Protein AF-A0A561WSC0-F1 (afdb_monomer)

Secondary structure (DSSP, 8-state):
---BPPPPP-EEEETT-TT----S--EEGGGGTT--SEEPTT--HHHHHTT-EEEEEPP-PPP----B-S---TTBSSPPBTTT-SPTT--TTT------------

Radius of gyration: 14.25 Å; Cα contacts (8 Å, |Δi|>4): 168; chains: 1; bounding box: 34×25×42 Å

Foldseek 3Di:
DAADFFAFAFEKAFPPDPPDDPADDWDFLCVCVLGLHHYDPNSDPVSNVVRGTMGTHDDDDDDDDFDFDPDDRPRHPDGAGNRRRTDPPDDNVPDDPPPPPPPPDD

Structure (mmCIF, N/CA/C/O backbone):
data_AF-A0A561WSC0-F1
#
_entry.id   AF-A0A561WSC0-F1
#
loop_
_atom_site.group_PDB
_atom_site.id
_atom_site.type_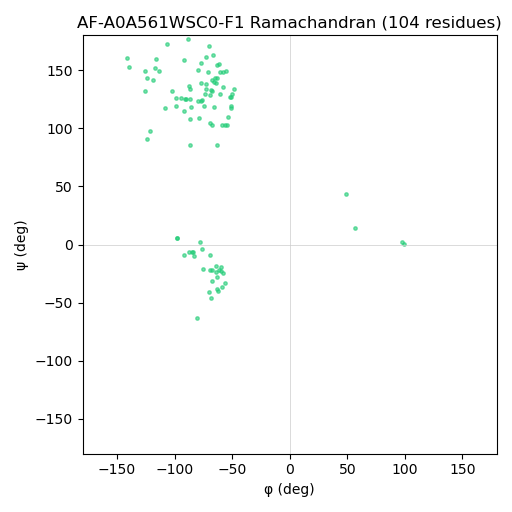symbol
_atom_site.label_atom_id
_atom_site.label_alt_id
_atom_site.label_comp_id
_atom_site.label_asym_id
_atom_site.label_entity_id
_atom_site.label_seq_id
_atom_site.pdbx_PDB_ins_code
_atom_site.Cartn_x
_atom_site.Cartn_y
_atom_site.Cartn_z
_atom_site.occupancy
_atom_site.B_iso_or_equiv
_atom_site.auth_seq_id
_atom_site.auth_comp_id
_atom_site.auth_asym_id
_atom_site.auth_atom_id
_atom_site.pdbx_PDB_model_num
ATOM 1 N N . MET A 1 1 ? 19.726 9.872 1.087 1.00 55.25 1 MET A N 1
ATOM 2 C CA . MET A 1 1 ? 18.545 8.989 1.063 1.00 55.25 1 MET A CA 1
ATOM 3 C C . MET A 1 1 ? 18.983 7.695 0.419 1.00 55.25 1 MET A C 1
ATOM 5 O O . MET A 1 1 ? 19.535 7.747 -0.675 1.00 55.25 1 MET A O 1
ATOM 9 N N . GLU A 1 2 ? 18.867 6.582 1.136 1.00 64.19 2 GLU A N 1
ATOM 10 C CA . GLU A 1 2 ? 19.071 5.263 0.533 1.00 64.19 2 GLU A CA 1
ATOM 11 C C . GLU A 1 2 ? 17.936 5.006 -0.461 1.00 64.19 2 GLU A C 1
ATOM 13 O O . GLU A 1 2 ? 16.813 5.460 -0.247 1.00 64.19 2 GLU A O 1
ATOM 18 N N . ARG A 1 3 ? 18.252 4.375 -1.596 1.00 71.88 3 ARG A N 1
ATOM 19 C CA . ARG A 1 3 ? 17.241 4.006 -2.587 1.00 71.88 3 ARG A CA 1
ATOM 20 C C . ARG A 1 3 ? 16.675 2.632 -2.237 1.00 71.88 3 ARG A C 1
ATOM 22 O O . ARG A 1 3 ? 17.434 1.725 -1.902 1.00 71.88 3 ARG A O 1
ATOM 29 N N . HIS A 1 4 ? 15.362 2.489 -2.336 1.00 71.44 4 HIS A N 1
ATOM 30 C CA . HIS A 1 4 ? 14.605 1.317 -1.940 1.00 71.44 4 HIS A CA 1
ATOM 31 C C . HIS A 1 4 ? 13.870 0.694 -3.125 1.00 71.44 4 HIS A C 1
ATOM 33 O O . HIS A 1 4 ? 13.329 1.365 -4.009 1.00 71.44 4 HIS A O 1
ATOM 39 N N . GLU A 1 5 ? 13.858 -0.632 -3.127 1.00 78.69 5 GLU A N 1
ATOM 40 C CA . GLU A 1 5 ? 12.976 -1.419 -3.970 1.00 78.69 5 GLU A CA 1
ATOM 41 C C . GLU A 1 5 ? 11.631 -1.608 -3.259 1.00 78.69 5 GLU A C 1
ATOM 43 O O . GLU A 1 5 ? 11.582 -1.928 -2.070 1.00 78.69 5 GLU A O 1
ATOM 48 N N . TYR A 1 6 ? 10.537 -1.391 -3.989 1.00 77.75 6 TYR A N 1
ATOM 49 C CA . TYR A 1 6 ? 9.179 -1.495 -3.466 1.00 77.75 6 TYR A CA 1
ATOM 50 C C . TYR A 1 6 ? 8.544 -2.813 -3.904 1.00 77.75 6 TYR A C 1
ATOM 52 O O . TYR A 1 6 ? 8.561 -3.134 -5.097 1.00 77.75 6 TYR A O 1
ATOM 60 N N . PRO A 1 7 ? 7.926 -3.564 -2.984 1.00 78.12 7 PRO A N 1
ATOM 61 C CA . PRO A 1 7 ? 7.137 -4.728 -3.352 1.00 78.12 7 PRO A CA 1
ATOM 62 C C . PRO A 1 7 ? 5.843 -4.296 -4.052 1.00 78.12 7 PRO A C 1
ATOM 64 O O . PRO A 1 7 ? 5.467 -3.118 -3.998 1.00 78.12 7 PRO A O 1
ATOM 67 N N . PRO A 1 8 ? 5.093 -5.255 -4.614 1.00 83.31 8 PRO A N 1
ATOM 68 C CA . PRO A 1 8 ? 3.688 -5.038 -4.921 1.00 83.31 8 PRO A CA 1
ATOM 69 C C . PRO A 1 8 ? 2.941 -4.429 -3.723 1.00 83.31 8 PRO A C 1
ATOM 71 O O . PRO A 1 8 ? 3.109 -4.875 -2.587 1.00 83.31 8 PRO A O 1
ATOM 74 N N . ALA A 1 9 ? 2.144 -3.397 -3.984 1.00 84.88 9 ALA A N 1
ATOM 75 C CA . ALA A 1 9 ? 1.351 -2.704 -2.977 1.00 84.88 9 ALA A CA 1
ATOM 76 C C . ALA A 1 9 ? 0.307 -3.629 -2.340 1.00 84.88 9 ALA A C 1
ATOM 78 O O . ALA A 1 9 ? -0.327 -4.442 -3.010 1.00 84.88 9 ALA A O 1
ATOM 79 N N . GLY A 1 10 ? 0.081 -3.459 -1.044 1.00 85.62 10 GLY A N 1
ATOM 80 C CA . GLY A 1 10 ? -1.060 -4.045 -0.357 1.00 85.62 10 GLY A CA 1
ATOM 81 C C . GLY A 1 10 ? -2.301 -3.155 -0.403 1.00 85.62 10 GLY A C 1
ATOM 82 O O . GLY A 1 10 ? -2.276 -2.018 -0.894 1.00 85.62 10 GLY A O 1
ATOM 83 N N . VAL A 1 11 ? -3.393 -3.671 0.156 1.00 87.06 11 VAL A N 1
ATOM 84 C CA . VAL A 1 11 ? -4.560 -2.872 0.540 1.00 87.06 11 VAL A CA 1
ATOM 85 C C . VAL A 1 11 ? -4.479 -2.596 2.038 1.00 87.06 11 VAL A C 1
ATOM 87 O O . VAL A 1 11 ? -4.324 -3.510 2.841 1.00 87.06 11 VAL A O 1
ATOM 90 N N . VAL A 1 12 ? -4.557 -1.326 2.426 1.00 86.69 12 VAL A N 1
ATOM 91 C CA . VAL A 1 12 ? -4.478 -0.913 3.827 1.00 86.69 12 VAL A CA 1
ATOM 92 C C . VAL A 1 12 ? -5.874 -0.776 4.404 1.00 86.69 12 VAL A C 1
ATOM 94 O O . VAL A 1 12 ? -6.691 -0.020 3.881 1.00 86.69 12 VAL A O 1
ATOM 97 N N . HIS A 1 13 ? -6.124 -1.459 5.512 1.00 89.06 13 HIS A N 1
ATOM 98 C CA . HIS A 1 13 ? -7.374 -1.424 6.260 1.00 89.06 13 HIS A CA 1
ATOM 99 C C . HIS A 1 13 ? -7.155 -0.844 7.653 1.00 89.06 13 HIS A C 1
ATOM 101 O O . HIS A 1 13 ? -6.037 -0.864 8.164 1.00 89.06 13 HIS A O 1
ATOM 107 N N . THR A 1 14 ? -8.210 -0.367 8.309 1.00 87.81 14 THR A N 1
ATOM 108 C CA . THR A 1 14 ? -8.175 -0.222 9.768 1.00 87.81 14 THR A CA 1
ATOM 109 C C . THR A 1 14 ? -8.211 -1.610 10.409 1.00 87.81 14 THR A C 1
ATOM 111 O O . THR A 1 14 ? -8.796 -2.538 9.856 1.00 87.81 14 THR A O 1
ATOM 114 N N . ALA A 1 15 ? -7.574 -1.778 11.567 1.00 84.62 15 ALA A N 1
ATOM 115 C CA . ALA A 1 15 ? -7.463 -3.079 12.233 1.00 84.62 15 ALA A CA 1
ATOM 116 C C . ALA A 1 15 ? -8.815 -3.668 12.681 1.00 84.62 15 ALA A C 1
ATOM 118 O O . ALA A 1 15 ? -8.910 -4.860 12.943 1.00 84.62 15 ALA A O 1
ATOM 119 N N . ASP A 1 16 ? -9.850 -2.837 12.778 1.00 85.19 16 ASP A N 1
ATOM 120 C CA . ASP A 1 16 ? -11.231 -3.209 13.092 1.00 85.19 16 ASP A CA 1
ATOM 121 C C . ASP A 1 16 ? -12.127 -3.353 11.849 1.00 85.19 16 ASP A C 1
ATOM 123 O O . ASP A 1 16 ? -13.340 -3.487 11.986 1.00 85.19 16 ASP A O 1
ATOM 127 N N . CYS A 1 17 ? -11.575 -3.249 10.638 1.00 87.69 17 CYS A N 1
ATOM 128 C CA . CYS A 1 17 ? -12.365 -3.402 9.425 1.00 87.69 17 CYS A CA 1
ATOM 129 C C . CYS A 1 17 ? -12.813 -4.860 9.270 1.00 87.69 17 CYS A C 1
ATOM 131 O O . CYS A 1 17 ? -11.991 -5.769 9.299 1.00 87.69 17 CYS A O 1
ATOM 133 N N . GLU A 1 18 ? -14.112 -5.075 9.057 1.00 87.81 18 GLU A N 1
ATOM 134 C CA . GLU A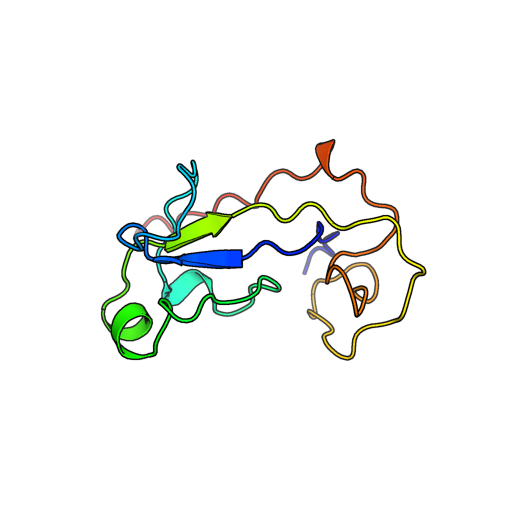 1 18 ? -14.692 -6.415 8.867 1.00 87.81 18 GLU A CA 1
ATOM 135 C C . GLU A 1 18 ? -14.163 -7.122 7.609 1.00 87.81 18 GLU A C 1
ATOM 137 O O . GLU A 1 18 ? -14.087 -8.347 7.572 1.00 87.81 18 GLU A O 1
ATOM 142 N N . ASP A 1 19 ? -13.766 -6.341 6.601 1.00 85.31 19 ASP A N 1
ATOM 143 C CA . ASP A 1 19 ? -13.188 -6.829 5.347 1.00 85.31 19 ASP A CA 1
ATOM 144 C C . ASP A 1 19 ? -11.670 -7.082 5.463 1.00 85.31 19 ASP A C 1
ATOM 146 O O . ASP A 1 19 ? -11.052 -7.567 4.515 1.00 85.31 19 ASP A O 1
ATOM 150 N N . ALA A 1 20 ? -11.035 -6.725 6.589 1.00 81.62 20 ALA A N 1
ATOM 151 C CA . ALA A 1 20 ? -9.601 -6.910 6.740 1.00 81.62 20 ALA A CA 1
ATOM 152 C C . ALA A 1 20 ? -9.273 -8.398 6.937 1.00 81.62 20 ALA A C 1
ATOM 154 O O . ALA A 1 20 ? -9.825 -9.041 7.836 1.00 81.62 20 ALA A O 1
ATOM 155 N N . PRO A 1 21 ? -8.326 -8.965 6.167 1.00 74.31 21 PRO A N 1
ATOM 156 C CA . PRO A 1 21 ? -7.838 -10.298 6.465 1.00 74.31 21 PRO A CA 1
ATOM 157 C C . PRO A 1 21 ? -7.144 -10.301 7.833 1.00 74.31 21 PRO A C 1
ATOM 159 O O . PRO A 1 21 ? -6.595 -9.275 8.253 1.00 74.31 21 PRO A O 1
ATOM 162 N N . PRO A 1 22 ? -7.087 -11.456 8.518 1.00 65.69 22 PRO A N 1
ATOM 163 C CA . PRO A 1 22 ? -6.243 -11.609 9.694 1.00 65.69 22 PRO A CA 1
ATOM 164 C C . PRO A 1 22 ? -4.786 -11.323 9.295 1.00 65.69 22 PRO A C 1
ATOM 166 O O . PRO A 1 22 ? -4.131 -12.120 8.625 1.00 65.69 22 PRO A O 1
ATOM 169 N N . GLY A 1 23 ? -4.303 -10.135 9.653 1.00 57.41 23 GLY A N 1
ATOM 170 C CA . GLY A 1 23 ? -3.039 -9.569 9.190 1.00 57.41 23 GLY A CA 1
ATOM 171 C C . GLY A 1 23 ? -2.118 -9.196 10.349 1.00 57.41 23 GLY A C 1
ATOM 172 O O . GLY A 1 23 ? -2.563 -8.747 11.400 1.00 57.41 23 GLY A O 1
ATOM 173 N N . LEU A 1 24 ? -0.814 -9.396 10.144 1.00 54.06 24 LEU A N 1
ATOM 174 C CA . LEU A 1 24 ? 0.229 -9.402 11.183 1.00 54.06 24 LEU A CA 1
ATOM 175 C C . LEU A 1 24 ? 0.838 -8.031 11.525 1.00 54.06 24 LEU A C 1
ATOM 177 O O . LEU A 1 24 ? 1.664 -7.947 12.431 1.00 54.06 24 LEU A O 1
ATOM 181 N N . LEU A 1 25 ? 0.499 -6.967 10.796 1.00 60.22 25 LEU A N 1
ATOM 182 C CA . LEU A 1 25 ? 1.191 -5.680 10.909 1.00 60.22 25 LEU A CA 1
ATOM 183 C C . LEU A 1 25 ? 0.229 -4.574 11.292 1.00 60.22 25 LEU A C 1
ATOM 185 O O . LEU A 1 25 ? -0.426 -4.006 10.429 1.00 60.22 25 LEU A O 1
ATOM 189 N N . THR A 1 26 ? 0.205 -4.267 12.585 1.00 64.62 26 THR A N 1
ATOM 190 C CA . THR A 1 26 ? -0.514 -3.125 13.137 1.00 64.62 26 THR A CA 1
ATOM 191 C C . THR A 1 26 ? 0.375 -1.884 13.082 1.00 64.62 26 THR A C 1
ATOM 193 O O . THR A 1 26 ? 1.342 -1.783 13.838 1.00 64.62 26 THR A O 1
ATOM 196 N N . LEU A 1 27 ? 0.070 -0.937 12.194 1.00 69.81 27 LEU A N 1
ATOM 197 C CA . LEU A 1 27 ? 0.808 0.327 12.050 1.00 69.81 27 LEU A CA 1
ATOM 198 C C . LEU A 1 27 ? -0.071 1.521 12.463 1.00 69.81 27 LEU A C 1
ATOM 200 O O . LEU A 1 27 ? -1.287 1.463 12.282 1.00 69.81 27 LEU A O 1
ATOM 204 N N . PRO A 1 28 ? 0.493 2.617 13.004 1.00 66.12 28 PRO A N 1
ATOM 205 C CA . PRO A 1 28 ? -0.276 3.839 13.235 1.00 66.12 28 PRO A CA 1
ATOM 206 C C . PRO A 1 28 ? -0.720 4.450 11.899 1.00 66.12 28 PRO A C 1
ATOM 208 O O . PRO A 1 28 ? 0.073 4.502 10.960 1.00 66.12 28 PRO A O 1
ATOM 211 N N . ALA A 1 29 ? -1.952 4.964 11.800 1.00 67.56 29 ALA A N 1
ATOM 212 C CA . ALA A 1 29 ? -2.470 5.495 10.534 1.00 67.56 29 ALA A CA 1
ATOM 213 C C . ALA A 1 29 ? -1.669 6.660 9.939 1.00 67.56 29 ALA A C 1
ATOM 215 O O . ALA A 1 29 ? -1.675 6.871 8.726 1.00 67.56 29 ALA A O 1
ATOM 216 N N . GLN A 1 30 ? -0.921 7.383 10.769 1.00 65.19 30 GLN A N 1
ATOM 217 C CA . GLN A 1 30 ? 0.018 8.405 10.307 1.00 65.19 30 GLN A CA 1
ATOM 218 C C . GLN A 1 30 ? 1.139 7.840 9.411 1.00 65.19 30 GLN A C 1
ATOM 220 O O . GLN A 1 30 ? 1.672 8.582 8.586 1.00 65.19 30 GLN A O 1
ATOM 225 N N . ALA A 1 31 ? 1.437 6.537 9.495 1.00 64.00 31 ALA A N 1
ATOM 226 C CA . ALA A 1 31 ? 2.403 5.844 8.639 1.00 64.00 31 ALA A CA 1
ATOM 227 C C . ALA A 1 31 ? 1.946 5.705 7.172 1.00 64.00 31 ALA A C 1
ATOM 229 O O . ALA A 1 31 ? 2.747 5.339 6.319 1.00 64.00 31 ALA A O 1
ATOM 230 N N . LEU A 1 32 ? 0.689 6.041 6.843 1.00 65.81 32 LEU A N 1
ATOM 231 C CA . LEU A 1 32 ? 0.225 6.119 5.450 1.00 65.81 32 LEU A CA 1
ATOM 232 C C . LEU A 1 32 ? 0.878 7.259 4.663 1.00 65.81 32 LEU A C 1
ATOM 234 O O . LEU A 1 32 ? 0.888 7.229 3.432 1.00 65.81 32 LEU A O 1
ATOM 238 N N . ARG A 1 33 ? 1.408 8.286 5.341 1.00 62.44 33 ARG A N 1
ATOM 239 C CA . ARG A 1 33 ? 2.110 9.384 4.669 1.00 62.44 33 ARG A CA 1
ATOM 240 C C . ARG A 1 33 ? 3.409 8.857 4.059 1.00 62.44 33 ARG A C 1
ATOM 242 O O . ARG A 1 33 ? 4.391 8.676 4.764 1.00 62.44 33 ARG A O 1
ATOM 249 N N . GLY A 1 34 ? 3.396 8.651 2.744 1.00 60.56 34 GLY A N 1
ATOM 250 C CA . GLY A 1 34 ? 4.529 8.108 1.989 1.00 60.56 34 GLY A CA 1
ATOM 251 C C . GLY A 1 34 ? 4.423 6.614 1.676 1.00 60.56 34 GLY A C 1
ATOM 252 O O . GLY A 1 34 ? 5.315 6.084 1.023 1.00 60.56 34 GLY A O 1
ATOM 253 N N . SER A 1 35 ? 3.340 5.942 2.081 1.00 71.62 35 SER A N 1
ATOM 254 C CA . SER A 1 35 ? 3.067 4.572 1.639 1.00 71.62 35 SER A CA 1
ATOM 255 C C . SER A 1 35 ? 2.617 4.562 0.171 1.00 71.62 35 SER A C 1
ATOM 257 O O . SER A 1 35 ? 1.822 5.400 -0.265 1.00 71.62 35 SER A O 1
ATOM 259 N N . HIS A 1 36 ? 3.129 3.600 -0.599 1.00 75.50 36 HIS A N 1
ATOM 260 C CA . HIS A 1 36 ? 2.688 3.307 -1.967 1.00 75.50 36 HIS A CA 1
ATOM 261 C C . HIS A 1 36 ? 1.460 2.376 -2.007 1.00 75.50 36 HIS A C 1
ATOM 263 O O . HIS A 1 36 ? 0.883 2.156 -3.083 1.00 75.50 36 HIS A O 1
ATOM 269 N N . ASP A 1 37 ? 1.047 1.861 -0.844 1.00 82.50 37 ASP A N 1
ATOM 270 C CA . ASP A 1 37 ? -0.091 0.963 -0.672 1.00 82.50 37 ASP A CA 1
ATOM 271 C C . ASP A 1 37 ? -1.428 1.658 -0.976 1.00 82.50 37 ASP A C 1
ATOM 273 O O . ASP A 1 37 ? -1.544 2.885 -1.075 1.00 82.50 37 ASP A O 1
ATOM 277 N N . ARG A 1 38 ? -2.472 0.857 -1.192 1.00 83.62 38 ARG A N 1
ATOM 278 C CA . ARG A 1 38 ? -3.799 1.350 -1.575 1.00 83.62 38 ARG A CA 1
ATOM 279 C C . ARG A 1 38 ? -4.702 1.417 -0.343 1.00 83.62 38 ARG A C 1
ATOM 281 O O . ARG A 1 38 ? -4.963 0.374 0.244 1.00 83.62 38 ARG A O 1
ATOM 288 N N . PRO A 1 39 ? -5.227 2.587 0.054 1.00 86.38 39 PRO A N 1
ATOM 289 C CA . PRO A 1 39 ? -6.160 2.646 1.172 1.00 86.38 39 PRO A CA 1
ATOM 290 C C . PRO A 1 39 ? -7.488 1.971 0.801 1.00 86.38 39 PRO A C 1
ATOM 292 O O . PRO A 1 39 ? -8.054 2.235 -0.262 1.00 86.38 39 PRO A O 1
ATOM 295 N N . HIS A 1 40 ? -8.000 1.120 1.687 1.00 89.12 40 HIS A N 1
ATOM 296 C CA . HIS A 1 40 ? -9.371 0.627 1.634 1.00 89.12 40 HIS A CA 1
ATOM 297 C C . HIS A 1 40 ? -10.353 1.738 2.037 1.00 89.12 40 HIS A C 1
ATOM 299 O O . HIS A 1 40 ? -9.991 2.691 2.726 1.00 89.12 40 HIS A O 1
ATOM 305 N N . ARG A 1 41 ? -11.635 1.589 1.682 1.00 89.12 41 ARG A N 1
ATOM 306 C CA . ARG A 1 41 ? -12.702 2.547 2.036 1.00 89.12 41 ARG A CA 1
ATOM 307 C C . ARG A 1 41 ? -12.858 2.779 3.546 1.00 89.12 41 ARG A C 1
ATOM 309 O O . ARG A 1 41 ? -13.350 3.829 3.947 1.00 89.12 41 ARG A O 1
ATOM 316 N N . CYS A 1 42 ? -12.450 1.818 4.380 1.00 88.12 42 CYS A N 1
ATOM 317 C CA . CYS A 1 42 ? -12.465 1.963 5.841 1.00 88.12 42 CYS A CA 1
ATOM 318 C C . CYS A 1 42 ? -11.423 2.977 6.356 1.00 88.12 42 CYS A C 1
ATOM 320 O O . CYS A 1 42 ? -11.585 3.542 7.439 1.00 88.12 42 CYS A O 1
ATOM 322 N N . VAL A 1 43 ? -10.378 3.260 5.570 1.00 87.81 43 VAL A N 1
ATOM 323 C CA . VAL A 1 43 ? -9.329 4.230 5.888 1.00 87.81 43 VAL A CA 1
ATOM 324 C C . VAL A 1 43 ? -9.771 5.615 5.416 1.00 87.81 43 VAL A C 1
ATOM 326 O O . VAL A 1 43 ? -9.463 6.059 4.312 1.00 87.81 43 VAL A O 1
ATOM 329 N N . ASN A 1 44 ? -10.524 6.308 6.267 1.00 85.88 44 ASN A N 1
ATOM 330 C CA . ASN A 1 44 ? -11.002 7.668 6.016 1.00 85.88 44 ASN A CA 1
ATOM 331 C C . ASN A 1 44 ? -10.256 8.715 6.867 1.00 85.88 44 ASN A C 1
ATOM 333 O O . ASN A 1 44 ? -9.484 8.383 7.768 1.00 85.88 44 ASN A O 1
ATOM 337 N N . SER A 1 45 ? -10.507 10.003 6.610 1.00 83.44 45 SER A N 1
ATOM 338 C CA . SER A 1 45 ? -9.852 11.109 7.324 1.00 83.44 45 SER A CA 1
ATOM 339 C C . SER A 1 45 ? -10.041 11.051 8.843 1.00 83.44 45 SER A C 1
ATOM 341 O O . SER A 1 45 ? -9.130 11.428 9.574 1.00 83.44 45 SER A O 1
ATOM 343 N N . ALA A 1 46 ? -11.185 10.557 9.329 1.00 85.31 46 ALA A N 1
ATOM 344 C CA . ALA A 1 46 ? -11.434 10.404 10.761 1.00 85.31 46 ALA A CA 1
ATOM 345 C C . ALA A 1 46 ? -10.578 9.279 11.364 1.00 85.31 46 ALA A C 1
ATOM 347 O O . ALA A 1 46 ? -9.988 9.464 12.426 1.00 85.31 46 ALA A O 1
ATOM 348 N N . ALA A 1 47 ? -10.435 8.151 10.662 1.00 82.50 47 ALA A N 1
ATOM 349 C CA . ALA A 1 47 ? -9.546 7.064 11.067 1.00 82.50 47 ALA A CA 1
ATOM 350 C C . ALA A 1 47 ? -8.074 7.511 11.112 1.00 82.50 47 ALA A C 1
ATOM 352 O O . ALA A 1 47 ? -7.350 7.167 12.047 1.00 82.50 47 ALA A O 1
ATOM 353 N N . VAL A 1 48 ? -7.645 8.329 10.145 1.00 80.50 48 VAL A N 1
ATOM 354 C CA . VAL A 1 48 ? -6.294 8.910 10.123 1.00 80.50 48 VAL A CA 1
ATOM 355 C C . VAL A 1 48 ? -6.101 9.922 11.256 1.00 80.50 48 VAL A C 1
ATOM 357 O O . VAL A 1 48 ? -5.094 9.861 11.958 1.00 80.50 48 VAL A O 1
ATOM 360 N N . ALA A 1 49 ? -7.065 10.823 11.477 1.00 82.88 49 ALA A N 1
ATOM 361 C CA . ALA A 1 49 ? -7.002 11.832 12.537 1.00 82.88 49 ALA A CA 1
ATOM 362 C C . ALA A 1 49 ? -6.978 11.208 13.941 1.00 82.88 49 ALA A C 1
ATOM 364 O O . ALA A 1 49 ? -6.232 11.662 14.803 1.00 82.88 49 ALA A O 1
ATOM 365 N N . ALA A 1 50 ? -7.736 10.129 14.149 1.00 83.56 50 ALA A N 1
ATOM 366 C CA . ALA A 1 50 ? -7.728 9.349 15.385 1.00 83.56 50 ALA A CA 1
ATOM 367 C C . ALA A 1 50 ? -6.514 8.406 15.508 1.00 83.56 50 ALA A C 1
ATOM 369 O O . ALA A 1 50 ? -6.424 7.658 16.479 1.00 83.56 50 ALA A O 1
ATOM 370 N N . ASN A 1 51 ? -5.597 8.421 14.532 1.00 82.69 51 ASN A N 1
ATOM 371 C CA . ASN A 1 51 ? -4.420 7.558 14.457 1.00 82.69 51 ASN A CA 1
ATOM 372 C C . ASN A 1 51 ? -4.750 6.073 14.690 1.00 82.69 51 ASN A C 1
ATOM 374 O O . ASN A 1 51 ? -4.062 5.381 15.444 1.00 82.69 51 ASN A O 1
ATOM 378 N N . ARG A 1 52 ? -5.841 5.594 14.079 1.00 83.44 52 ARG A N 1
ATOM 379 C CA . ARG A 1 52 ? -6.316 4.225 14.296 1.00 83.44 52 ARG A CA 1
ATOM 380 C C . ARG A 1 52 ? -5.256 3.206 13.863 1.00 83.44 52 ARG A C 1
ATOM 382 O O . ARG A 1 52 ? -4.513 3.476 12.917 1.00 83.44 52 ARG A O 1
ATOM 389 N N . PRO A 1 53 ? -5.190 2.036 14.516 1.00 83.75 53 PRO A N 1
ATOM 390 C CA . PRO A 1 53 ? -4.303 0.977 14.069 1.00 83.75 53 PRO A CA 1
ATOM 391 C C . PRO A 1 53 ? -4.728 0.481 12.680 1.00 83.75 53 PRO A C 1
ATOM 393 O O . PRO A 1 53 ? -5.924 0.349 12.409 1.00 83.75 53 PRO A O 1
ATOM 396 N N . LEU A 1 54 ? -3.758 0.222 11.807 1.00 83.62 54 LEU A N 1
ATOM 397 C CA . LEU A 1 54 ? -3.958 -0.231 10.431 1.00 83.62 54 LEU A CA 1
ATOM 398 C C . LEU A 1 54 ? -3.361 -1.611 10.208 1.00 83.62 54 LEU A C 1
ATOM 400 O O . LEU A 1 54 ? -2.353 -1.921 10.827 1.00 83.62 54 LEU A O 1
ATOM 404 N N . VAL A 1 55 ? -3.922 -2.372 9.274 1.00 84.81 55 VAL A N 1
ATOM 405 C CA . VAL A 1 55 ? -3.390 -3.654 8.798 1.00 84.81 55 VAL A CA 1
ATOM 406 C C . VAL A 1 55 ? -3.232 -3.646 7.281 1.00 84.81 55 VAL A C 1
ATOM 408 O O . VAL A 1 55 ? -3.972 -2.960 6.579 1.00 84.81 55 VAL A O 1
ATOM 411 N N . ILE A 1 56 ? -2.252 -4.395 6.771 1.00 82.44 56 ILE A N 1
ATOM 412 C CA . ILE A 1 56 ? -1.978 -4.501 5.331 1.00 82.44 56 ILE A CA 1
ATOM 413 C C . ILE A 1 56 ? -2.391 -5.886 4.836 1.00 82.44 56 ILE A C 1
ATOM 415 O O . ILE A 1 56 ? -1.817 -6.903 5.231 1.00 82.44 56 ILE A O 1
ATOM 419 N N . GLU A 1 57 ? -3.358 -5.908 3.929 1.00 84.62 57 GLU A N 1
ATOM 420 C CA . GLU A 1 57 ? -3.708 -7.056 3.106 1.00 84.62 57 GLU A CA 1
ATOM 421 C C . GLU A 1 57 ? -2.724 -7.169 1.941 1.00 84.62 57 GLU A C 1
ATOM 423 O O . GLU A 1 57 ? -2.561 -6.238 1.148 1.00 84.62 57 GLU A O 1
ATOM 428 N N . ARG A 1 58 ? -2.067 -8.325 1.813 1.00 82.12 58 ARG A N 1
ATOM 429 C CA . ARG A 1 58 ? -1.225 -8.610 0.649 1.00 82.12 58 ARG A CA 1
ATOM 430 C C . ARG A 1 58 ? -2.107 -8.969 -0.540 1.00 82.12 58 ARG A C 1
ATOM 432 O O . ARG A 1 58 ? -2.852 -9.940 -0.479 1.00 82.12 58 ARG A O 1
ATOM 439 N N . VAL A 1 59 ? -1.957 -8.227 -1.632 1.00 81.88 59 VAL A N 1
ATOM 440 C CA . VAL A 1 59 ? -2.653 -8.510 -2.888 1.00 81.88 59 VAL A CA 1
ATOM 441 C C . VAL A 1 59 ? -1.794 -9.431 -3.745 1.00 81.88 59 VAL A C 1
ATOM 443 O O . VAL A 1 59 ? -0.641 -9.119 -4.050 1.00 81.88 59 VAL A O 1
ATOM 446 N N . ALA A 1 60 ? -2.365 -10.561 -4.157 1.00 81.00 60 ALA A N 1
ATOM 447 C CA . ALA A 1 60 ? -1.798 -11.374 -5.221 1.00 81.00 60 ALA A CA 1
ATOM 448 C C . ALA A 1 60 ? -2.148 -10.725 -6.566 1.00 81.00 60 ALA A C 1
ATOM 450 O O . ALA A 1 60 ? -3.307 -10.703 -6.975 1.00 81.00 60 ALA A O 1
ATOM 451 N N . TYR A 1 61 ? -1.150 -10.151 -7.231 1.00 80.88 61 TYR A N 1
ATOM 452 C CA . TYR A 1 61 ? -1.317 -9.617 -8.577 1.00 80.88 61 TYR A CA 1
ATOM 453 C C . TYR A 1 61 ? -1.092 -10.736 -9.593 1.00 80.88 61 TYR A C 1
ATOM 455 O O . TYR A 1 61 ? -0.032 -11.363 -9.588 1.00 80.88 61 TYR A O 1
ATOM 463 N N . GLU A 1 62 ? -2.071 -10.962 -10.472 1.00 80.56 62 GLU A N 1
ATOM 464 C CA . GLU A 1 62 ? -1.886 -11.804 -11.659 1.00 80.56 62 GLU A CA 1
ATOM 465 C C . GLU A 1 62 ? -0.697 -11.297 -12.494 1.00 80.56 62 GLU A C 1
ATOM 467 O O . GLU A 1 62 ? -0.447 -10.086 -12.512 1.00 80.56 62 GLU A O 1
ATOM 472 N N . PRO A 1 63 ? 0.035 -12.170 -13.209 1.00 82.00 63 PRO A N 1
ATOM 473 C CA . PRO A 1 63 ? 1.112 -11.741 -14.091 1.00 82.00 63 PRO A CA 1
ATOM 474 C C . PRO A 1 63 ? 0.645 -10.651 -15.063 1.00 82.00 63 PRO A C 1
ATOM 476 O O . PRO A 1 63 ? -0.336 -10.816 -15.786 1.00 82.00 63 PRO A O 1
ATOM 479 N N . HIS A 1 64 ? 1.361 -9.529 -15.095 1.00 79.44 64 HIS A N 1
ATOM 480 C CA . HIS A 1 64 ? 1.013 -8.383 -15.930 1.00 79.44 64 HIS A CA 1
ATOM 481 C C . HIS A 1 64 ? 2.266 -7.753 -16.554 1.00 79.44 64 HIS A C 1
ATOM 483 O O . HIS A 1 64 ? 3.356 -7.825 -15.970 1.00 79.44 64 HIS A O 1
ATOM 489 N N . PRO A 1 65 ? 2.144 -7.104 -17.727 1.00 83.38 65 PRO A N 1
ATOM 490 C CA . PRO A 1 65 ? 3.245 -6.337 -18.290 1.00 83.38 65 PRO A CA 1
ATOM 491 C C . PRO A 1 65 ? 3.644 -5.188 -17.357 1.00 83.38 65 PRO A C 1
ATOM 493 O O . PRO A 1 65 ? 2.863 -4.717 -16.522 1.00 83.38 65 PRO A O 1
ATOM 496 N N . TYR A 1 66 ? 4.893 -4.751 -17.487 1.00 84.44 66 TYR A N 1
ATOM 497 C CA . TYR A 1 66 ? 5.351 -3.540 -16.825 1.00 84.44 66 TYR A CA 1
ATOM 498 C C . TYR A 1 66 ? 4.816 -2.313 -17.564 1.00 84.44 66 TYR A 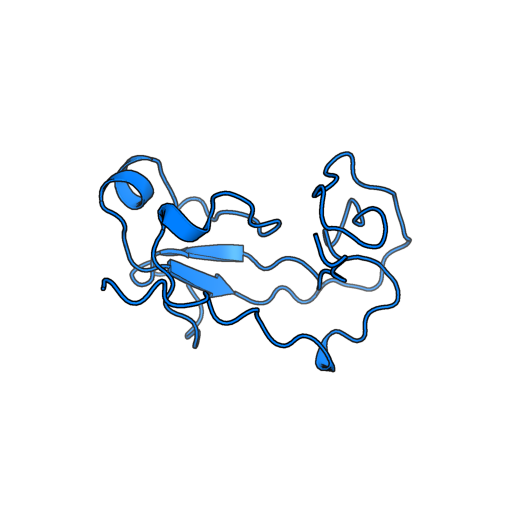C 1
ATOM 500 O O . TYR A 1 66 ? 5.088 -2.135 -18.750 1.00 84.44 66 TYR A O 1
ATOM 508 N N . GLU A 1 67 ? 4.116 -1.452 -16.835 1.00 87.94 67 GLU A N 1
ATOM 509 C CA . GLU A 1 67 ? 3.770 -0.098 -17.261 1.00 87.94 67 GLU A CA 1
ATOM 510 C C . GLU A 1 67 ? 4.243 0.865 -16.182 1.00 87.94 67 GLU A C 1
ATOM 512 O O . GLU A 1 67 ? 3.971 0.641 -15.005 1.00 87.94 67 GLU A O 1
ATOM 517 N N . GLU A 1 68 ? 4.936 1.935 -16.550 1.00 87.69 68 GLU A N 1
ATOM 518 C CA . GLU A 1 68 ? 5.423 2.912 -15.579 1.00 87.69 68 GLU A CA 1
ATOM 519 C C . GLU A 1 68 ? 4.260 3.676 -14.916 1.00 87.69 68 GLU A C 1
ATOM 521 O O . GLU A 1 68 ? 3.324 4.137 -15.571 1.00 87.69 68 GLU A O 1
ATOM 526 N N . SER A 1 69 ? 4.298 3.775 -13.587 1.00 85.25 69 SER A N 1
ATOM 527 C CA . SER A 1 69 ? 3.357 4.548 -12.776 1.00 85.25 69 SER A CA 1
ATOM 528 C C . SER A 1 69 ? 3.719 6.027 -12.797 1.00 85.25 69 SER A C 1
ATOM 530 O O . SER A 1 69 ? 4.892 6.373 -12.802 1.00 85.25 69 SER A O 1
ATOM 532 N N . THR A 1 70 ? 2.722 6.903 -12.665 1.00 82.25 70 THR A N 1
ATOM 533 C CA . THR A 1 70 ? 2.932 8.337 -12.392 1.00 82.25 70 THR A CA 1
ATOM 534 C C . THR A 1 70 ? 3.303 8.620 -10.929 1.00 82.25 70 THR A C 1
ATOM 536 O O . THR A 1 70 ? 3.491 9.772 -10.543 1.00 82.25 70 THR A O 1
ATOM 539 N N . ILE A 1 71 ? 3.321 7.589 -10.076 1.00 76.44 71 ILE A N 1
ATOM 540 C CA . ILE A 1 71 ? 3.741 7.673 -8.675 1.00 76.44 71 ILE A CA 1
ATOM 541 C C . ILE A 1 71 ? 5.235 7.356 -8.615 1.00 76.44 71 ILE A C 1
ATOM 543 O O . ILE A 1 71 ? 5.638 6.220 -8.871 1.00 76.44 71 ILE A O 1
ATOM 547 N N . HIS A 1 72 ? 6.031 8.348 -8.218 1.00 75.25 72 HIS A N 1
ATOM 5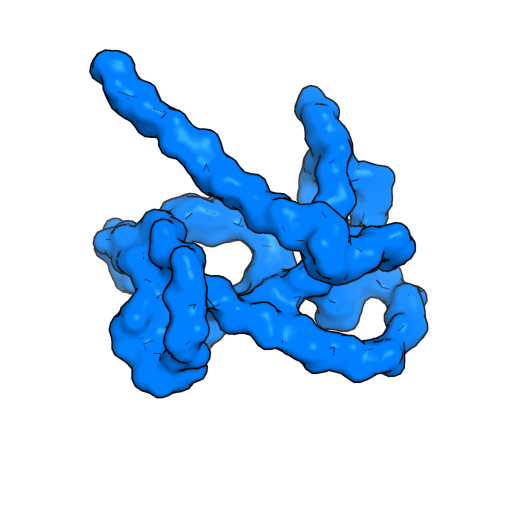48 C CA . HIS A 1 72 ? 7.484 8.239 -8.101 1.00 75.25 72 HIS A CA 1
ATOM 549 C C . HIS A 1 72 ? 7.917 8.613 -6.678 1.00 75.25 72 HIS A C 1
ATOM 551 O O . HIS A 1 72 ? 8.142 9.795 -6.401 1.00 75.25 72 HIS A O 1
ATOM 557 N N . PRO A 1 73 ? 8.004 7.644 -5.748 1.00 77.94 73 PRO A N 1
ATOM 558 C CA . PRO A 1 73 ? 8.623 7.895 -4.454 1.00 77.94 73 PRO A CA 1
ATOM 559 C C . PRO A 1 73 ? 10.066 8.367 -4.657 1.00 77.94 73 PRO A C 1
ATOM 561 O O . PRO A 1 73 ? 10.797 7.819 -5.484 1.00 77.94 73 PRO A O 1
ATOM 564 N N . VAL A 1 74 ? 10.472 9.405 -3.927 1.00 78.31 74 VAL A N 1
ATOM 565 C CA . VAL A 1 74 ? 11.789 10.054 -4.094 1.00 78.31 74 VAL A CA 1
ATOM 566 C C . VAL A 1 74 ? 12.956 9.128 -3.751 1.00 78.31 74 VAL A C 1
ATOM 568 O O . VAL A 1 74 ? 14.076 9.315 -4.222 1.00 78.31 74 VAL A O 1
ATOM 571 N N . ASP A 1 75 ? 12.679 8.129 -2.929 1.00 76.56 75 ASP A N 1
ATOM 572 C CA . ASP A 1 75 ? 13.576 7.089 -2.467 1.00 76.5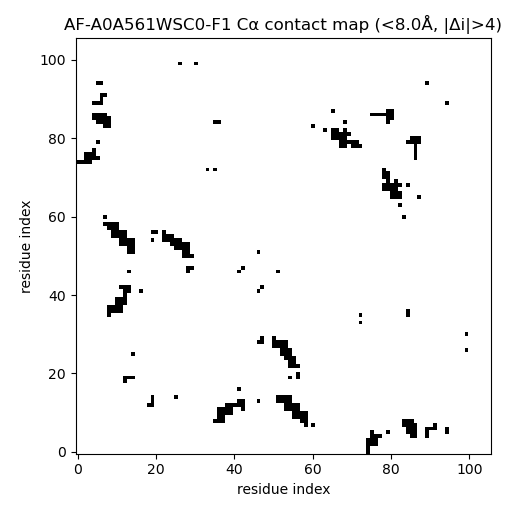6 75 ASP A CA 1
ATOM 573 C C . ASP A 1 75 ? 13.437 5.792 -3.273 1.00 76.56 75 ASP A C 1
ATOM 575 O O . ASP A 1 75 ? 14.116 4.825 -2.963 1.00 76.56 75 ASP A O 1
ATOM 579 N N . ALA A 1 76 ? 12.641 5.741 -4.346 1.00 76.62 76 ALA A N 1
ATOM 580 C CA . ALA A 1 76 ? 12.568 4.554 -5.193 1.00 76.62 76 ALA A CA 1
ATOM 581 C C . ALA A 1 76 ? 13.821 4.370 -6.059 1.00 76.62 76 ALA A C 1
ATOM 583 O O . ALA A 1 76 ? 14.292 5.287 -6.736 1.00 76.62 76 ALA A O 1
ATOM 584 N N . THR A 1 77 ? 14.351 3.144 -6.097 1.00 76.62 77 THR A N 1
ATOM 585 C CA . THR A 1 77 ? 15.492 2.800 -6.963 1.00 76.62 77 THR A CA 1
ATOM 586 C C . THR A 1 77 ? 15.124 2.844 -8.446 1.00 76.62 77 THR A C 1
ATOM 588 O O . THR A 1 77 ? 15.972 3.158 -9.284 1.00 76.62 77 THR A O 1
ATOM 591 N N . LYS A 1 78 ? 13.860 2.539 -8.763 1.00 77.94 78 LYS A N 1
ATOM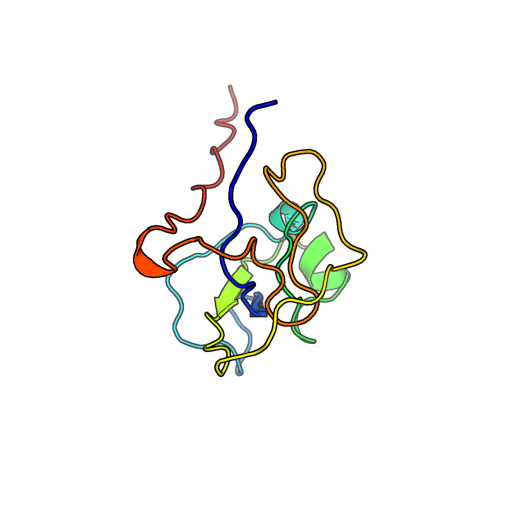 592 C CA . LYS A 1 78 ? 13.264 2.498 -10.106 1.00 77.94 78 LYS A CA 1
ATOM 593 C C . LYS A 1 78 ? 11.833 3.051 -10.051 1.00 77.94 78 LYS A C 1
ATOM 595 O O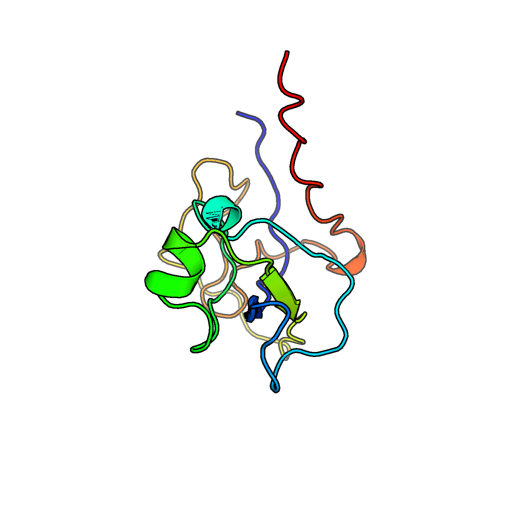 . LYS A 1 78 ? 11.248 3.057 -8.967 1.00 77.94 78 LYS A O 1
ATOM 600 N N . PRO A 1 79 ? 11.241 3.467 -11.183 1.00 82.12 79 PRO A N 1
ATOM 601 C CA . PRO A 1 79 ? 9.823 3.797 -11.217 1.00 82.12 79 PRO A CA 1
ATOM 602 C C . PRO A 1 79 ? 8.956 2.604 -10.786 1.00 82.12 79 PRO A C 1
ATOM 604 O O . PRO A 1 79 ? 9.311 1.439 -10.992 1.00 82.12 79 PRO A O 1
ATOM 607 N N . LEU A 1 80 ? 7.817 2.903 -10.162 1.00 86.81 80 LEU A N 1
ATOM 608 C CA . LEU A 1 80 ? 6.847 1.885 -9.766 1.00 86.81 80 LEU A CA 1
ATOM 609 C C . LEU A 1 80 ? 6.041 1.419 -10.981 1.00 86.81 80 LEU A C 1
ATOM 611 O O . LEU A 1 80 ? 5.847 2.174 -11.930 1.00 86.81 80 LEU A O 1
ATOM 615 N N . CYS A 1 81 ? 5.490 0.210 -10.929 1.00 87.88 81 CYS A N 1
ATOM 616 C CA . CYS A 1 81 ? 4.524 -0.246 -11.922 1.00 87.88 81 CYS A CA 1
ATOM 617 C C . CYS A 1 81 ? 3.137 0.353 -11.681 1.00 87.88 81 CYS A C 1
ATOM 619 O O . CYS A 1 81 ? 2.647 0.399 -10.556 1.00 87.88 81 CYS A O 1
ATOM 621 N N . ARG A 1 82 ? 2.442 0.761 -12.737 1.00 87.19 82 ARG A N 1
ATOM 622 C CA . ARG A 1 82 ? 1.073 1.275 -12.681 1.00 87.19 82 ARG A CA 1
ATOM 623 C C . ARG A 1 82 ? 0.091 0.262 -12.081 1.00 87.19 82 ARG A C 1
ATOM 625 O O . ARG A 1 82 ? -0.813 0.651 -11.339 1.00 87.19 82 ARG A O 1
ATOM 632 N N . THR A 1 83 ? 0.283 -1.025 -12.372 1.00 86.94 83 THR A N 1
ATOM 633 C CA . THR A 1 83 ? -0.622 -2.106 -11.958 1.00 86.94 83 THR A CA 1
ATOM 634 C C . THR A 1 83 ? -0.382 -2.522 -10.511 1.00 86.94 83 THR A C 1
ATOM 636 O O . THR A 1 83 ? -1.260 -2.325 -9.671 1.00 86.94 83 THR A O 1
ATOM 639 N N . CYS A 1 84 ? 0.803 -3.037 -10.183 1.00 86.31 84 CYS A N 1
ATOM 640 C CA . CYS A 1 84 ? 1.090 -3.533 -8.834 1.00 86.31 84 CYS A CA 1
ATOM 641 C C . CYS A 1 84 ? 1.705 -2.494 -7.896 1.00 86.31 84 CYS A C 1
ATOM 643 O O . CYS A 1 84 ? 1.829 -2.764 -6.710 1.00 86.31 84 CYS A O 1
ATOM 645 N N . ARG A 1 85 ? 2.106 -1.316 -8.393 1.00 86.25 85 ARG A N 1
ATOM 646 C CA . ARG A 1 85 ? 2.831 -0.278 -7.631 1.00 86.25 85 ARG A CA 1
ATOM 647 C C . ARG A 1 85 ? 4.138 -0.745 -6.984 1.00 86.25 85 ARG A C 1
ATOM 649 O O . ARG A 1 85 ? 4.692 -0.012 -6.180 1.00 86.25 85 ARG A O 1
ATOM 656 N N . GLY A 1 86 ? 4.659 -1.907 -7.368 1.00 84.75 86 GLY A N 1
ATOM 657 C CA . GLY A 1 86 ? 6.003 -2.348 -7.006 1.00 84.75 86 GLY A CA 1
ATOM 658 C C . GLY A 1 86 ? 7.037 -1.939 -8.048 1.00 84.75 86 GLY A C 1
ATOM 659 O O . GLY A 1 86 ? 6.707 -1.699 -9.213 1.00 84.75 86 GLY A O 1
ATOM 660 N N . THR A 1 87 ? 8.303 -1.893 -7.649 1.00 79.06 87 THR A N 1
ATOM 661 C CA . THR A 1 87 ? 9.423 -1.851 -8.593 1.00 79.06 87 THR A CA 1
ATOM 662 C C . THR A 1 87 ? 9.581 -3.248 -9.205 1.00 79.06 87 THR A C 1
ATOM 664 O O . THR A 1 87 ? 9.775 -4.218 -8.479 1.00 79.06 87 THR A O 1
ATOM 667 N N . HIS A 1 88 ? 9.452 -3.397 -10.528 1.00 65.75 88 HIS A N 1
ATOM 668 C CA . HIS A 1 88 ? 9.585 -4.708 -11.184 1.00 65.75 88 HIS A CA 1
ATOM 669 C C . HIS A 1 88 ? 11.011 -5.275 -11.055 1.00 65.75 88 HIS A C 1
ATOM 671 O O . HIS A 1 88 ? 11.996 -4.539 -11.157 1.00 65.75 88 HIS A O 1
ATOM 677 N N . GLY A 1 89 ? 11.108 -6.599 -10.884 1.00 58.66 89 GLY A N 1
ATOM 678 C CA . GLY A 1 89 ? 12.372 -7.325 -10.682 1.00 58.66 89 GLY A CA 1
ATOM 679 C C . GLY A 1 89 ? 12.712 -7.622 -9.218 1.00 58.66 89 GLY A C 1
ATOM 680 O O . GLY A 1 89 ? 13.758 -8.205 -8.956 1.00 58.66 89 GLY A O 1
ATOM 681 N N . VAL A 1 90 ? 11.828 -7.251 -8.289 1.00 57.06 90 VAL A N 1
ATOM 682 C CA . VAL A 1 90 ? 11.924 -7.589 -6.865 1.00 57.06 90 VAL A CA 1
ATOM 683 C C . VAL A 1 90 ? 11.208 -8.906 -6.631 1.00 57.06 90 VAL A C 1
ATOM 685 O O . VAL A 1 90 ? 10.031 -9.035 -6.970 1.00 57.06 90 VAL A O 1
ATOM 688 N N . ASP A 1 91 ? 11.899 -9.873 -6.037 1.00 51.56 91 ASP A N 1
ATOM 689 C CA . ASP A 1 91 ? 11.242 -11.078 -5.545 1.00 51.56 91 ASP A CA 1
ATOM 690 C C . ASP A 1 91 ? 10.297 -10.689 -4.387 1.00 51.56 91 ASP A C 1
ATOM 692 O O . ASP A 1 91 ? 10.767 -10.171 -3.367 1.00 51.56 91 ASP A O 1
ATOM 696 N N . PRO A 1 92 ? 8.972 -10.910 -4.493 1.00 51.31 92 PRO A N 1
ATOM 697 C CA . PRO A 1 92 ? 8.035 -10.608 -3.412 1.00 51.31 92 PRO A CA 1
ATOM 698 C C . PRO A 1 92 ? 8.344 -11.371 -2.110 1.00 51.31 92 PRO A C 1
ATOM 700 O O . PRO A 1 92 ? 7.923 -10.929 -1.039 1.00 51.31 92 PRO A O 1
ATOM 703 N N . ALA A 1 93 ? 9.107 -12.471 -2.164 1.00 48.12 93 ALA A N 1
ATOM 704 C CA . ALA A 1 93 ? 9.599 -13.185 -0.986 1.00 48.12 93 ALA A CA 1
ATOM 705 C C . ALA A 1 93 ? 10.769 -12.471 -0.279 1.00 48.12 93 ALA A C 1
ATOM 707 O O . ALA A 1 93 ? 10.992 -12.696 0.912 1.00 48.12 93 ALA A O 1
ATOM 708 N N . ALA A 1 94 ? 11.493 -11.585 -0.972 1.00 45.81 94 ALA A N 1
ATOM 709 C CA . ALA A 1 94 ? 12.584 -10.791 -0.406 1.00 45.81 94 ALA A CA 1
ATOM 710 C C . ALA A 1 94 ? 12.093 -9.523 0.317 1.00 45.81 94 ALA A C 1
ATOM 712 O O . ALA A 1 94 ? 12.867 -8.876 1.029 1.00 45.81 94 ALA A O 1
ATOM 713 N N . TYR A 1 95 ? 10.808 -9.171 0.182 1.00 46.44 95 TYR A N 1
ATOM 714 C CA . TYR A 1 95 ? 10.237 -8.022 0.874 1.00 46.44 95 TYR A CA 1
ATOM 715 C C . TYR A 1 95 ? 10.147 -8.268 2.380 1.00 46.44 95 TYR A C 1
ATOM 717 O O . TYR A 1 95 ? 9.245 -8.945 2.886 1.00 46.44 95 TYR A O 1
ATOM 725 N N . ARG A 1 96 ? 11.064 -7.639 3.115 1.00 50.31 96 ARG A N 1
ATOM 726 C CA . ARG A 1 96 ? 10.845 -7.326 4.522 1.00 50.31 96 ARG A CA 1
ATOM 727 C C . ARG A 1 96 ? 10.100 -5.996 4.570 1.00 50.31 96 ARG A C 1
ATOM 729 O O . ARG A 1 96 ? 10.664 -5.011 4.090 1.00 50.31 96 ARG A O 1
ATOM 736 N N . PRO A 1 97 ? 8.873 -5.937 5.124 1.00 47.47 97 PRO A N 1
ATOM 737 C CA . PRO A 1 97 ? 8.276 -4.650 5.438 1.00 47.47 97 PRO A CA 1
ATOM 738 C C . PRO A 1 97 ? 9.312 -3.870 6.227 1.00 47.47 97 PRO A C 1
ATOM 740 O O . PRO A 1 9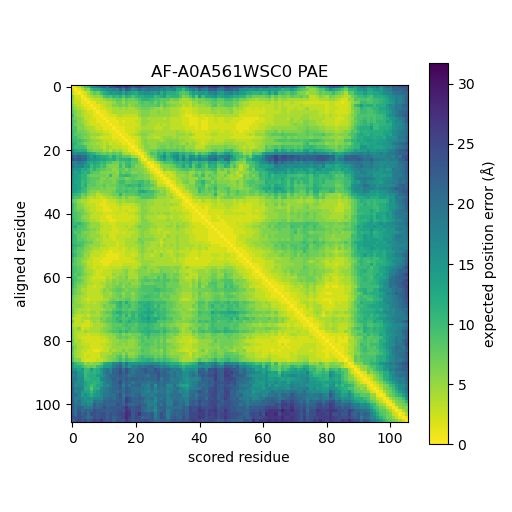7 ? 9.907 -4.422 7.160 1.00 47.47 97 PRO A O 1
ATOM 743 N N . GLN A 1 98 ? 9.581 -2.631 5.806 1.00 43.34 98 GLN A N 1
ATOM 744 C CA . GLN A 1 98 ? 10.328 -1.725 6.658 1.00 43.34 98 GLN A CA 1
ATOM 745 C C . GLN A 1 98 ? 9.555 -1.731 7.971 1.00 43.34 98 GLN A C 1
ATOM 747 O O . GLN A 1 98 ? 8.402 -1.297 8.018 1.00 43.34 98 GLN A O 1
ATOM 752 N N . GLN A 1 99 ? 10.140 -2.331 9.014 1.00 38.34 99 GLN A N 1
ATOM 753 C CA . GLN A 1 99 ? 9.648 -2.077 10.352 1.00 38.34 99 GLN A CA 1
ATOM 754 C C . GLN A 1 99 ? 9.606 -0.557 10.432 1.00 38.34 99 GLN A C 1
ATOM 756 O O . GLN A 1 99 ? 10.613 0.063 10.068 1.00 38.34 99 GLN A O 1
ATOM 761 N N . PRO A 1 100 ? 8.472 0.059 10.809 1.00 38.09 100 PRO A N 1
ATOM 762 C CA . PRO A 1 100 ? 8.514 1.471 11.112 1.00 38.09 100 PRO A CA 1
ATOM 763 C C . PRO A 1 100 ? 9.664 1.600 12.097 1.00 38.09 100 PRO A C 1
ATOM 765 O O . PRO A 1 100 ? 9.673 0.915 13.124 1.00 38.09 100 PRO A O 1
ATOM 768 N N . THR A 1 101 ? 10.688 2.372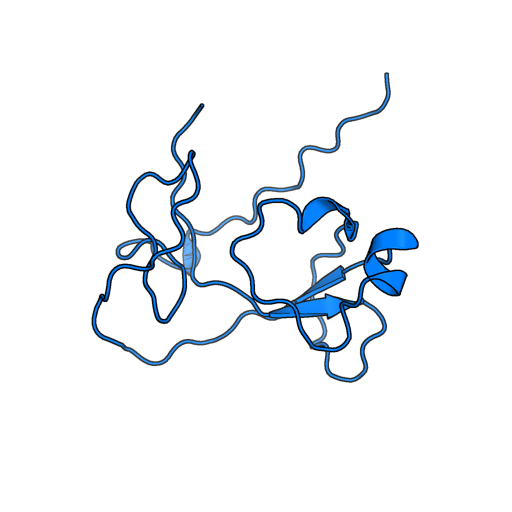 11.735 1.00 35.94 101 THR A N 1
ATOM 769 C CA . THR A 1 101 ? 11.683 2.785 12.704 1.00 35.94 101 THR A CA 1
ATOM 770 C C . THR A 1 101 ? 10.846 3.435 13.783 1.00 35.94 101 THR A C 1
ATOM 772 O O . THR A 1 101 ? 10.290 4.512 13.567 1.00 35.94 101 THR A O 1
ATOM 775 N N . LEU A 1 102 ? 10.628 2.715 14.887 1.00 36.06 102 LEU A N 1
ATOM 776 C CA . LEU A 1 102 ? 10.040 3.281 16.077 1.00 36.06 102 LEU A CA 1
ATOM 777 C C . LEU A 1 102 ? 10.979 4.439 16.373 1.00 36.06 102 LEU A C 1
ATOM 779 O O . LEU A 1 102 ? 12.117 4.227 16.791 1.00 36.06 102 LEU A O 1
ATOM 783 N N . LEU A 1 103 ? 10.541 5.656 16.049 1.00 37.03 103 LEU A N 1
ATOM 784 C CA . LEU A 1 103 ? 11.118 6.857 16.610 1.00 37.03 103 LEU A CA 1
ATOM 785 C C . LEU A 1 103 ? 10.816 6.724 18.097 1.00 37.03 103 LEU A C 1
ATOM 787 O O . LEU A 1 103 ? 9.761 7.137 18.570 1.00 37.03 103 LEU A O 1
ATOM 791 N N . LEU A 1 104 ? 11.703 6.010 18.791 1.00 30.27 104 LEU A N 1
ATOM 792 C CA . LEU A 1 104 ? 11.750 5.930 20.234 1.00 30.27 104 LEU A CA 1
ATOM 793 C C . LEU A 1 104 ? 11.732 7.382 20.716 1.00 30.27 104 LEU A C 1
ATOM 795 O O . LEU A 1 104 ? 12.635 8.142 20.343 1.00 30.27 104 LEU A O 1
ATOM 799 N N . PRO A 1 105 ? 10.706 7.810 21.468 1.00 39.03 105 PRO A N 1
ATOM 800 C CA . PRO A 1 105 ? 10.773 9.104 22.117 1.00 39.03 105 PRO A CA 1
ATOM 801 C C . PRO A 1 105 ? 11.979 9.080 23.067 1.00 39.03 105 PRO A C 1
ATOM 803 O O . PRO A 1 105 ? 12.165 8.113 23.809 1.00 39.03 105 PRO A O 1
ATOM 806 N N . ARG A 1 106 ? 12.834 10.102 22.955 1.00 40.78 106 ARG A N 1
ATOM 807 C CA . ARG A 1 106 ? 13.942 10.350 23.888 1.00 40.78 106 ARG A CA 1
ATOM 808 C C . ARG A 1 106 ? 13.407 10.776 25.245 1.00 40.78 106 ARG A C 1
ATOM 810 O O . ARG A 1 106 ? 12.381 11.492 25.257 1.00 40.78 106 ARG A O 1
#

Mean predicted aligned error: 9.24 Å

pLDDT: mean 73.19, std 15.67, range [30.27, 89.12]

Solvent-accessible surface area (backbone atoms only — not comparable to full-atom values): 6586 Å² total; per-residue (Å²): 131,76,67,39,86,42,53,64,31,30,40,33,28,31,68,83,40,88,87,45,67,99,52,95,48,79,40,54,34,67,64,55,74,85,52,73,49,42,73,34,89,71,55,38,73,66,42,41,74,68,43,35,48,20,25,54,39,81,61,86,76,75,95,70,84,88,44,81,30,96,59,71,64,92,43,41,68,56,66,18,22,57,84,51,42,12,26,86,92,61,61,73,87,73,60,68,76,78,68,75,77,74,78,70,82,129

Organism: Actinoplanes teichomyceticus (NCBI:txid1867)

Sequence (106 aa):
MERHEYPPAGVVHTADCEDAPPGLLTLPAQALRGSHDRPHRCVNSAAVAANRPLVIERVAYEPHPYEESTIHPVDATKPLCRTCRGTHGVDPAAYRPQQPTLLLPR